Protein AF-A0A948UVR8-F1 (afdb_monomer_lite)

Foldseek 3Di:
DVVVLVVQLVVQLVVLVCCLCVVVVVCVPPDPVSVVVSVVVSVVSNQVSCCPRVVDDDDDPPCVPVPPDD

pLDDT: mean 75.69, std 8.07, range [42.97, 87.19]

Secondary structure (DSSP, 8-state):
--HHHHHHHHHHHHHHHHHHHHHHGGGGGS-HHHHHHHHHHHHHHHHHHIIIII-PPP----GGG-----

Sequence (70 aa):
MVTIRSLLFVAWLYLSMALFAVGLSPALLMPYRQSMWVIRSWSKFCLFGLRWIAGVRVEFRGVEHMPVGA

Structure (mmCIF, N/CA/C/O backbone):
data_AF-A0A948UVR8-F1
#
_entry.id   AF-A0A948UVR8-F1
#
loop_
_atom_site.group_PDB
_atom_site.id
_atom_site.type_symbol
_atom_site.label_atom_id
_atom_site.label_alt_id
_atom_site.label_comp_id
_atom_site.label_asym_id
_atom_site.label_entity_id
_atom_site.label_seq_id
_atom_site.pdbx_PDB_ins_code
_atom_site.Cartn_x
_atom_site.Cartn_y
_atom_site.Cartn_z
_atom_site.occupancy
_atom_site.B_iso_or_equiv
_atom_site.auth_seq_id
_atom_site.auth_comp_id
_atom_site.auth_asym_id
_atom_site.auth_atom_id
_atom_site.pdbx_PDB_model_num
ATOM 1 N N . MET A 1 1 ? -18.684 -0.018 17.250 1.00 57.25 1 MET A N 1
ATOM 2 C CA . MET A 1 1 ? -17.220 -0.101 17.486 1.00 57.25 1 MET A CA 1
ATOM 3 C C . MET A 1 1 ? -16.444 -0.836 16.371 1.00 57.25 1 MET A C 1
ATOM 5 O O . MET A 1 1 ? -15.342 -1.307 16.610 1.00 57.25 1 MET A O 1
ATOM 9 N N . VAL A 1 2 ? -16.960 -0.900 15.132 1.00 65.50 2 VAL A N 1
ATOM 10 C CA . VAL A 1 2 ? -16.243 -1.454 13.951 1.00 65.50 2 VAL A CA 1
ATOM 11 C C . VAL A 1 2 ? -15.987 -0.361 12.903 1.00 65.50 2 VAL A C 1
ATOM 13 O O . VAL A 1 2 ? -14.970 -0.365 12.214 1.00 65.50 2 VAL A O 1
ATOM 16 N N . THR A 1 3 ? -16.865 0.644 12.866 1.00 73.50 3 THR A N 1
ATOM 17 C CA . THR A 1 3 ? -16.831 1.793 11.958 1.00 73.50 3 THR A CA 1
ATOM 18 C C . THR A 1 3 ? -15.568 2.636 12.079 1.00 73.50 3 THR A C 1
ATOM 20 O O . THR A 1 3 ? -15.010 2.978 11.049 1.00 73.50 3 THR A O 1
ATOM 23 N N . ILE A 1 4 ? -15.056 2.912 13.286 1.00 78.75 4 ILE A N 1
ATOM 24 C CA . ILE A 1 4 ? -13.828 3.719 13.469 1.00 78.75 4 ILE A CA 1
ATOM 25 C C . ILE A 1 4 ? -12.612 3.032 12.831 1.00 78.75 4 ILE A C 1
ATOM 27 O O . ILE A 1 4 ? -11.856 3.661 12.097 1.00 78.75 4 ILE A O 1
ATOM 31 N N . ARG A 1 5 ? -12.449 1.722 13.058 1.00 77.06 5 ARG A N 1
ATOM 32 C CA . ARG A 1 5 ? -11.348 0.938 12.479 1.00 77.06 5 ARG A CA 1
ATOM 33 C C . ARG A 1 5 ? -11.475 0.818 10.959 1.00 77.06 5 ARG A C 1
ATOM 35 O O . ARG A 1 5 ? -10.475 0.912 10.257 1.00 77.06 5 ARG A O 1
ATOM 42 N N . SER A 1 6 ? -12.703 0.681 10.457 1.00 78.31 6 SER A N 1
ATOM 43 C CA . SER A 1 6 ? -12.984 0.715 9.018 1.00 78.31 6 SER A CA 1
ATOM 44 C C . SER A 1 6 ? -12.678 2.085 8.407 1.00 78.31 6 SER A C 1
ATOM 46 O O . SER A 1 6 ? -12.060 2.142 7.351 1.00 78.31 6 SER A O 1
ATOM 48 N N . LEU A 1 7 ? -13.063 3.186 9.062 1.00 83.50 7 LEU A N 1
ATOM 49 C CA . LEU A 1 7 ? -12.813 4.544 8.572 1.00 83.50 7 LEU A CA 1
ATOM 50 C C . LEU A 1 7 ? -11.321 4.862 8.546 1.00 83.50 7 LEU A C 1
ATOM 52 O O . LEU A 1 7 ? -10.843 5.421 7.569 1.00 83.50 7 LEU A O 1
ATOM 56 N N . LEU A 1 8 ? -10.582 4.472 9.589 1.00 83.75 8 LEU A N 1
ATOM 57 C CA . LEU A 1 8 ? -9.128 4.619 9.631 1.00 83.75 8 LEU A CA 1
ATOM 58 C C . LEU A 1 8 ? -8.461 3.843 8.494 1.00 83.75 8 LEU A C 1
ATOM 60 O O . LEU A 1 8 ? -7.545 4.358 7.857 1.00 83.75 8 LEU A O 1
ATOM 64 N N . PHE A 1 9 ? -8.937 2.627 8.208 1.00 80.81 9 PHE A N 1
ATOM 65 C CA . PHE A 1 9 ? -8.405 1.841 7.102 1.00 80.81 9 PHE A CA 1
ATOM 66 C C . PHE A 1 9 ? -8.710 2.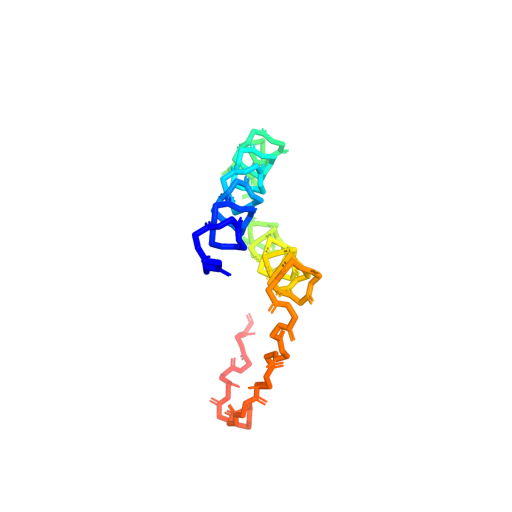486 5.745 1.00 80.81 9 PHE A C 1
ATOM 68 O O . PHE A 1 9 ? -7.816 2.596 4.912 1.00 80.81 9 PHE A O 1
ATOM 75 N N . VAL A 1 10 ? -9.938 2.973 5.539 1.00 83.56 10 VAL A N 1
ATOM 76 C CA . VAL A 1 10 ? -10.330 3.691 4.315 1.00 83.56 10 VAL A CA 1
ATOM 77 C C . VAL A 1 10 ? -9.521 4.979 4.157 1.00 83.56 10 VAL A C 1
ATOM 79 O O . VAL A 1 10 ? -8.974 5.217 3.085 1.00 83.56 10 VAL A O 1
ATOM 82 N N . ALA A 1 11 ? -9.377 5.777 5.217 1.00 87.19 11 ALA A N 1
ATOM 83 C CA . ALA A 1 11 ? -8.579 7.000 5.202 1.00 87.19 11 ALA A CA 1
ATOM 84 C C . ALA A 1 11 ? -7.121 6.707 4.834 1.00 87.19 11 ALA A C 1
ATOM 86 O O . ALA A 1 11 ? -6.559 7.381 3.976 1.00 87.19 11 ALA A O 1
ATOM 87 N N . TRP A 1 12 ? -6.525 5.662 5.412 1.00 86.00 12 TRP A N 1
ATOM 88 C CA . TRP A 1 12 ? -5.174 5.233 5.060 1.00 86.00 12 TRP A CA 1
ATOM 89 C C . TRP A 1 12 ? -5.064 4.746 3.617 1.00 86.00 12 TRP A C 1
ATOM 91 O O . TRP A 1 12 ? -4.117 5.106 2.917 1.00 86.00 12 TRP A O 1
ATOM 101 N N . LEU A 1 13 ? -6.030 3.949 3.153 1.00 83.88 13 LEU A N 1
ATOM 102 C CA . LEU A 1 13 ? -6.074 3.466 1.778 1.00 83.88 13 LEU A CA 1
ATOM 103 C C . LEU A 1 13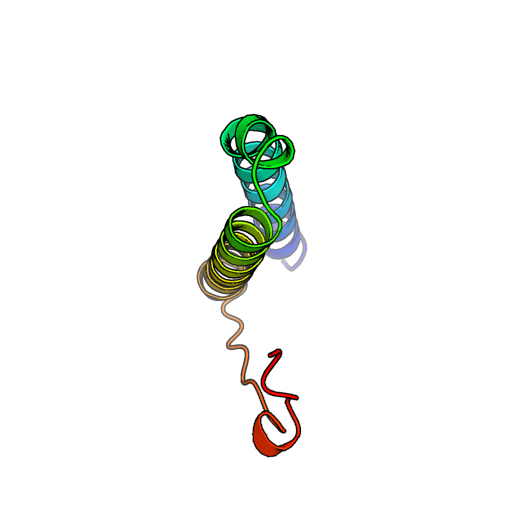 ? -6.105 4.650 0.802 1.00 83.88 13 LEU A C 1
ATOM 105 O O . LEU A 1 13 ? -5.256 4.720 -0.085 1.00 83.88 13 LEU A O 1
ATOM 109 N N . TYR A 1 14 ? -7.003 5.614 1.017 1.00 84.38 14 TYR A N 1
ATOM 110 C CA . TYR A 1 14 ? -7.111 6.818 0.191 1.00 84.38 14 TYR A CA 1
ATOM 111 C C . TYR A 1 14 ? -5.870 7.713 0.280 1.00 84.38 14 TYR A C 1
ATOM 113 O O . TYR A 1 14 ? -5.419 8.213 -0.748 1.00 84.38 14 TYR A O 1
ATOM 121 N N . LEU A 1 15 ? -5.268 7.869 1.465 1.00 85.88 15 LEU A N 1
ATOM 122 C CA . LEU A 1 15 ? -4.021 8.620 1.637 1.00 85.88 15 LEU A CA 1
ATOM 123 C C . LEU A 1 15 ? -2.871 7.964 0.860 1.00 85.88 15 LEU A C 1
ATOM 125 O O . LEU A 1 15 ? -2.118 8.644 0.166 1.00 85.88 15 LEU A O 1
ATOM 129 N N . SER A 1 16 ? -2.765 6.633 0.932 1.00 82.44 16 SER A N 1
ATOM 130 C CA . SER A 1 16 ? -1.775 5.870 0.171 1.00 82.44 16 SER A CA 1
ATOM 131 C C . SER A 1 16 ? -2.014 5.993 -1.334 1.00 82.44 16 SER A C 1
ATOM 133 O O . SER A 1 16 ? -1.062 6.194 -2.080 1.00 82.44 16 SER A O 1
ATOM 135 N N . MET A 1 17 ? -3.276 5.960 -1.780 1.00 81.88 17 MET A N 1
ATOM 136 C CA . MET A 1 17 ? -3.643 6.192 -3.176 1.00 81.88 17 MET A CA 1
ATOM 137 C C . MET A 1 17 ? -3.234 7.588 -3.628 1.00 81.88 17 MET A C 1
ATOM 139 O O . MET A 1 17 ? -2.651 7.711 -4.692 1.00 81.88 17 MET A O 1
ATOM 143 N N . ALA A 1 18 ? -3.488 8.627 -2.831 1.00 83.44 18 ALA A N 1
ATOM 144 C CA . ALA A 1 18 ? -3.112 9.994 -3.174 1.00 83.44 18 ALA A CA 1
ATOM 145 C C . ALA A 1 18 ? -1.586 10.168 -3.233 1.00 83.44 18 ALA A C 1
ATOM 147 O O . ALA A 1 18 ? -1.073 10.733 -4.192 1.00 83.44 18 ALA A O 1
ATOM 148 N N . LEU A 1 19 ? -0.845 9.624 -2.263 1.00 81.56 19 LEU A N 1
ATOM 149 C CA . LEU A 1 19 ? 0.621 9.675 -2.250 1.00 81.56 19 LEU A CA 1
ATOM 150 C C . LEU A 1 19 ? 1.236 8.963 -3.460 1.00 81.56 19 LEU A C 1
ATOM 152 O O . LEU A 1 19 ? 2.139 9.507 -4.092 1.00 81.56 19 LEU A O 1
ATOM 156 N N . PHE A 1 20 ? 0.736 7.776 -3.811 1.00 75.81 20 PHE A N 1
ATOM 157 C CA . PHE A 1 20 ? 1.215 7.019 -4.970 1.00 75.81 20 PHE A CA 1
ATOM 158 C C . PHE A 1 20 ? 0.668 7.557 -6.302 1.00 75.81 20 PHE A C 1
ATOM 160 O O . PHE A 1 20 ? 1.354 7.504 -7.310 1.00 75.81 20 PHE A O 1
ATOM 167 N N . ALA A 1 21 ? -0.530 8.127 -6.357 1.00 74.38 21 ALA A N 1
ATOM 168 C CA . ALA A 1 21 ? -1.020 8.760 -7.578 1.00 74.38 21 ALA A CA 1
ATOM 169 C C . ALA A 1 21 ? -0.250 10.056 -7.862 1.00 74.38 21 ALA A C 1
ATOM 171 O O . ALA A 1 21 ? 0.177 10.280 -8.988 1.00 74.38 21 ALA A O 1
ATOM 172 N N . VAL A 1 22 ? -0.012 10.888 -6.843 1.00 78.19 22 VAL A N 1
ATOM 173 C CA . VAL A 1 22 ? 0.659 12.188 -6.996 1.00 78.19 22 VAL A CA 1
ATOM 174 C C . VAL A 1 22 ? 2.170 12.019 -7.112 1.00 78.19 22 VAL A C 1
ATOM 176 O O . VAL A 1 22 ? 2.759 12.481 -8.085 1.00 78.19 22 VAL A O 1
ATOM 179 N N . GLY A 1 23 ? 2.806 11.313 -6.173 1.00 71.06 23 GLY A N 1
ATOM 180 C CA . GLY A 1 23 ? 4.262 11.135 -6.149 1.00 71.06 23 GLY A CA 1
ATOM 181 C C . GLY A 1 23 ? 4.793 10.254 -7.278 1.00 71.06 23 GLY A C 1
ATOM 182 O O . GLY A 1 23 ? 5.974 10.315 -7.609 1.00 71.06 23 GLY A O 1
ATOM 183 N N . LEU A 1 24 ? 3.921 9.449 -7.884 1.00 66.12 24 LEU A N 1
ATOM 184 C CA . LEU A 1 24 ? 4.290 8.465 -8.891 1.00 66.12 24 LEU A CA 1
ATOM 185 C C . LEU A 1 24 ? 3.623 8.670 -10.254 1.00 66.12 24 LEU A C 1
ATOM 187 O O . LEU A 1 24 ? 3.979 7.985 -11.214 1.00 66.12 24 LEU A O 1
ATOM 191 N N . SER A 1 25 ? 2.812 9.727 -10.376 1.00 67.12 25 SER A N 1
ATOM 192 C CA . SER A 1 25 ? 2.459 10.348 -11.658 1.00 67.12 25 SER A CA 1
ATOM 193 C C . SER A 1 25 ? 3.660 10.602 -12.585 1.00 67.12 25 SER A C 1
ATOM 195 O O . SER A 1 25 ? 3.507 10.367 -13.784 1.00 67.12 25 SER A O 1
ATOM 197 N N . PRO A 1 26 ? 4.879 10.957 -12.110 1.00 66.88 26 PRO A N 1
ATOM 198 C CA . PRO A 1 26 ? 6.019 11.135 -13.008 1.00 66.88 26 PRO A CA 1
ATOM 199 C C . PRO A 1 26 ? 6.556 9.805 -13.556 1.00 66.88 26 PRO A C 1
ATOM 201 O O . PRO A 1 26 ? 7.130 9.776 -14.640 1.00 66.88 26 PRO A O 1
ATOM 204 N N . ALA A 1 27 ? 6.361 8.686 -12.846 1.00 63.62 27 ALA A N 1
ATOM 205 C CA . ALA A 1 27 ? 6.815 7.372 -13.306 1.00 63.62 27 ALA A CA 1
ATOM 206 C C . ALA A 1 27 ? 5.866 6.724 -14.320 1.00 63.62 27 ALA A C 1
ATOM 208 O O . ALA A 1 27 ? 6.239 5.721 -14.925 1.00 63.62 27 ALA A O 1
ATOM 209 N N . LEU A 1 28 ? 4.673 7.289 -14.545 1.00 62.16 28 LEU A N 1
ATOM 210 C CA . LEU A 1 28 ? 3.799 6.869 -15.645 1.00 62.16 28 L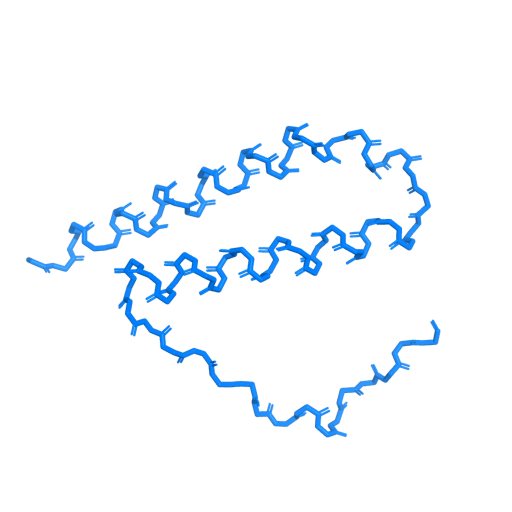EU A CA 1
ATOM 211 C C . LEU A 1 28 ? 4.435 7.149 -17.019 1.00 62.16 28 LEU A C 1
ATOM 213 O O . LEU A 1 28 ? 4.104 6.488 -17.996 1.00 62.16 28 LEU A O 1
ATOM 217 N N . LEU A 1 29 ? 5.364 8.109 -17.080 1.00 65.62 29 LEU A N 1
ATOM 218 C CA . LEU A 1 29 ? 6.172 8.419 -18.263 1.00 65.62 29 LEU A CA 1
ATOM 219 C C . LEU A 1 29 ? 7.378 7.475 -18.431 1.00 65.62 29 LEU A C 1
ATOM 221 O O . LEU A 1 29 ? 8.070 7.547 -19.444 1.00 65.62 29 LEU A O 1
ATOM 225 N N . MET A 1 30 ? 7.666 6.613 -17.449 1.00 64.81 30 MET A N 1
ATOM 226 C CA . MET A 1 30 ? 8.836 5.734 -17.446 1.00 64.81 30 MET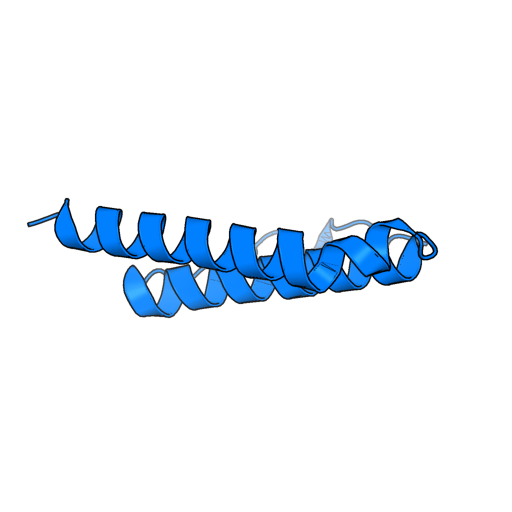 A CA 1
ATOM 227 C C . MET A 1 30 ? 8.513 4.309 -17.936 1.00 64.81 30 MET A C 1
ATOM 229 O O . MET A 1 30 ? 7.358 3.887 -17.923 1.00 64.81 30 MET A O 1
ATOM 233 N N . PRO A 1 31 ? 9.535 3.536 -18.357 1.00 69.19 31 PRO A N 1
ATOM 234 C CA . PRO A 1 31 ? 9.358 2.182 -18.872 1.00 69.19 31 PRO A CA 1
ATOM 235 C C . PRO A 1 31 ? 8.623 1.248 -17.896 1.00 69.19 31 PRO A C 1
ATOM 237 O O . PRO A 1 31 ? 8.730 1.368 -16.676 1.00 69.19 31 PRO A O 1
ATOM 240 N N . TYR A 1 32 ? 7.955 0.234 -18.455 1.00 67.69 32 TYR A N 1
ATOM 241 C CA . TYR A 1 32 ? 7.187 -0.820 -17.767 1.00 67.69 32 TYR A CA 1
ATOM 242 C C . TYR A 1 32 ? 7.822 -1.359 -16.467 1.00 67.69 32 TYR A C 1
ATOM 244 O O . TYR A 1 32 ? 7.125 -1.656 -15.494 1.00 67.69 32 TYR A O 1
ATOM 252 N N . ARG A 1 33 ? 9.158 -1.457 -16.417 1.00 67.94 33 ARG A N 1
ATOM 253 C CA . ARG A 1 33 ? 9.904 -1.966 -15.255 1.00 67.94 33 ARG A CA 1
ATOM 254 C C . ARG A 1 33 ? 9.740 -1.075 -14.021 1.00 67.94 33 ARG A C 1
ATOM 256 O O . ARG A 1 33 ? 9.584 -1.599 -12.917 1.00 67.94 33 ARG A O 1
ATOM 263 N N . GLN A 1 34 ? 9.749 0.245 -14.195 1.00 71.75 34 GLN A N 1
ATOM 264 C CA . GLN A 1 34 ? 9.584 1.203 -13.107 1.00 71.75 34 GLN A CA 1
ATOM 265 C C . GLN A 1 34 ? 8.146 1.191 -12.584 1.00 71.75 34 GLN A C 1
ATOM 267 O O . GLN A 1 34 ? 7.955 1.075 -11.374 1.00 71.75 34 GLN A O 1
ATOM 272 N N . SER A 1 35 ? 7.135 1.187 -13.464 1.00 72.19 35 SER A N 1
ATOM 273 C CA . SER A 1 35 ? 5.729 1.064 -13.044 1.00 72.19 35 SER A CA 1
ATOM 274 C C . SER A 1 35 ? 5.472 -0.215 -12.242 1.00 72.19 35 SER A C 1
ATOM 276 O O . SER A 1 35 ? 4.748 -0.193 -11.248 1.00 72.19 35 SER A O 1
ATOM 278 N N . MET A 1 36 ? 6.119 -1.329 -12.598 1.00 76.56 36 MET A N 1
ATOM 279 C CA . MET A 1 36 ? 5.970 -2.576 -11.844 1.00 76.56 36 MET A CA 1
ATOM 280 C C . MET A 1 36 ? 6.569 -2.499 -10.434 1.00 76.56 36 MET A C 1
ATOM 282 O O . MET A 1 36 ? 6.013 -3.037 -9.472 1.00 76.56 36 MET A O 1
ATOM 286 N N . TRP A 1 37 ? 7.703 -1.810 -10.289 1.00 79.06 37 TRP A N 1
ATOM 287 C CA . TRP A 1 37 ? 8.352 -1.590 -8.993 1.00 79.06 37 TRP A CA 1
ATOM 288 C C . TRP A 1 37 ? 7.489 -0.731 -8.065 1.00 79.06 37 TRP A C 1
ATOM 290 O O . TRP A 1 37 ? 7.393 -0.968 -6.857 1.00 79.06 37 TRP A O 1
ATOM 300 N N . VAL A 1 38 ? 6.802 0.232 -8.663 1.00 76.75 38 VAL A N 1
ATOM 301 C CA . VAL A 1 38 ? 5.872 1.143 -8.006 1.00 76.75 38 VAL A CA 1
ATOM 302 C C . VAL A 1 38 ? 4.652 0.408 -7.484 1.00 76.75 38 VAL A C 1
ATOM 304 O O . VAL A 1 38 ? 4.335 0.521 -6.303 1.00 76.75 38 VAL A O 1
ATOM 307 N N . ILE A 1 39 ? 4.024 -0.412 -8.326 1.00 77.25 39 ILE A N 1
ATOM 308 C CA . ILE A 1 39 ? 2.861 -1.221 -7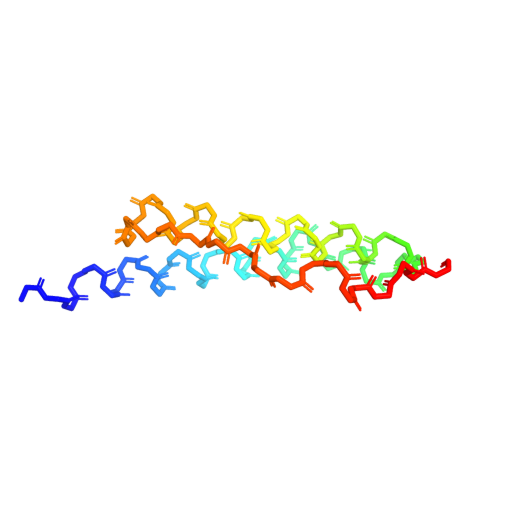.947 1.00 77.25 39 ILE A CA 1
ATOM 309 C C . ILE A 1 39 ? 3.226 -2.194 -6.819 1.00 77.25 39 ILE A C 1
ATOM 311 O O . ILE A 1 39 ? 2.465 -2.351 -5.860 1.00 77.25 39 ILE A O 1
ATOM 315 N N . ARG A 1 40 ? 4.418 -2.807 -6.874 1.00 82.12 40 ARG A N 1
ATOM 316 C CA . ARG A 1 40 ? 4.934 -3.657 -5.785 1.00 82.12 40 ARG A CA 1
ATOM 317 C C . ARG A 1 40 ? 5.117 -2.880 -4.483 1.00 82.12 40 ARG A C 1
ATOM 319 O O . ARG A 1 40 ? 4.776 -3.393 -3.417 1.00 82.12 40 ARG A O 1
ATOM 326 N N . SER A 1 41 ? 5.648 -1.663 -4.561 1.00 83.38 41 SER A N 1
ATOM 327 C CA . SER A 1 41 ? 5.859 -0.804 -3.391 1.00 83.38 41 SER A CA 1
ATOM 328 C C . SER A 1 41 ? 4.529 -0.350 -2.787 1.00 83.38 41 SER A C 1
ATOM 330 O O . SER A 1 41 ? 4.351 -0.449 -1.574 1.00 83.38 41 SER A O 1
ATOM 332 N N . TRP A 1 42 ? 3.566 0.038 -3.627 1.00 82.06 42 TRP A N 1
ATOM 333 C CA . TRP A 1 42 ? 2.212 0.402 -3.209 1.00 82.06 42 TRP A CA 1
ATOM 334 C C . TRP A 1 42 ? 1.501 -0.764 -2.526 1.00 82.06 42 TRP A C 1
ATOM 336 O O . TRP A 1 42 ? 0.988 -0.615 -1.420 1.00 82.06 42 TRP A O 1
ATOM 346 N N . SER A 1 43 ? 1.575 -1.958 -3.119 1.00 82.50 43 SER A N 1
ATOM 347 C CA . SER A 1 43 ? 0.975 -3.174 -2.559 1.00 82.50 43 SER A CA 1
ATOM 348 C C . SER A 1 43 ? 1.515 -3.476 -1.156 1.00 82.50 43 SER A C 1
ATOM 350 O O . SER A 1 43 ? 0.744 -3.738 -0.235 1.00 82.50 43 SER A O 1
ATOM 352 N N . LYS A 1 44 ? 2.836 -3.363 -0.945 1.00 83.62 44 LYS A N 1
ATOM 353 C CA . LYS A 1 44 ? 3.447 -3.498 0.390 1.00 83.62 44 LYS A CA 1
ATOM 354 C C . LYS A 1 44 ? 2.962 -2.419 1.361 1.00 83.62 44 LYS A C 1
ATOM 356 O O . LYS A 1 44 ? 2.727 -2.725 2.527 1.00 83.62 44 LYS A O 1
ATOM 361 N N . PHE A 1 45 ? 2.784 -1.185 0.892 1.00 84.75 45 PHE A N 1
ATOM 362 C CA . PHE A 1 45 ? 2.304 -0.070 1.711 1.00 84.75 45 PHE A CA 1
ATOM 363 C C . PHE A 1 45 ? 0.841 -0.252 2.149 1.00 84.75 45 PHE A C 1
ATOM 365 O O . PHE A 1 45 ? 0.501 -0.015 3.310 1.00 84.75 45 PHE A O 1
ATOM 372 N N . CYS A 1 46 ? -0.018 -0.758 1.260 1.00 82.94 46 CYS A N 1
ATOM 373 C CA . CYS A 1 46 ? -1.392 -1.131 1.594 1.00 82.94 46 CYS A CA 1
ATOM 374 C C .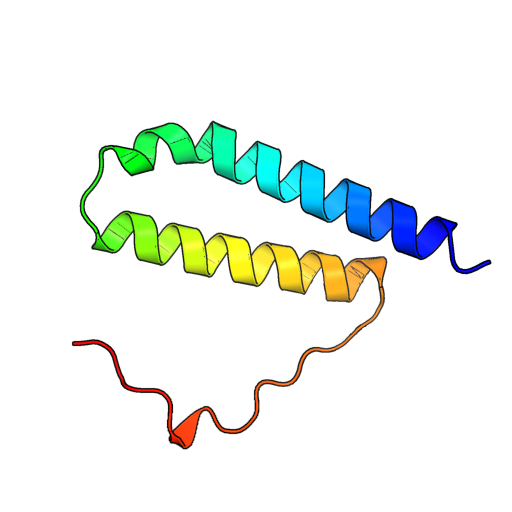 CYS A 1 46 ? -1.436 -2.265 2.628 1.00 82.94 46 CYS A C 1
ATOM 376 O O . CYS A 1 46 ? -2.173 -2.170 3.608 1.00 82.94 46 CYS A O 1
ATOM 378 N N . LEU A 1 47 ? -0.609 -3.305 2.462 1.00 82.75 47 LEU A N 1
ATOM 379 C CA . LEU A 1 47 ? -0.497 -4.407 3.428 1.00 82.75 47 LEU A CA 1
ATOM 380 C C . LEU A 1 47 ? 0.028 -3.931 4.788 1.00 82.75 47 LEU A C 1
ATOM 382 O O . LEU A 1 47 ? -0.427 -4.414 5.824 1.00 82.75 47 LEU A O 1
ATOM 386 N N . PHE A 1 48 ? 0.956 -2.969 4.801 1.00 84.94 48 PHE A N 1
ATOM 387 C CA . PHE A 1 48 ? 1.449 -2.350 6.030 1.00 84.94 48 PHE A CA 1
ATOM 388 C C . PHE A 1 48 ? 0.329 -1.605 6.764 1.00 84.94 48 PHE A C 1
ATOM 390 O O . PHE A 1 48 ? 0.129 -1.830 7.956 1.00 84.94 48 PHE A O 1
ATOM 397 N N . GLY A 1 49 ? -0.458 -0.799 6.045 1.00 80.88 49 GLY A N 1
ATOM 398 C CA . GLY A 1 49 ? -1.639 -0.127 6.591 1.00 80.88 49 GLY A CA 1
ATOM 399 C C . GLY A 1 49 ? -2.681 -1.094 7.138 1.00 80.88 49 GLY A C 1
ATOM 400 O O . GLY A 1 49 ? -3.190 -0.912 8.241 1.00 80.88 49 GLY A O 1
ATOM 401 N N . LEU A 1 50 ? -2.952 -2.171 6.400 1.00 81.69 50 LEU A N 1
ATOM 402 C CA . LEU A 1 50 ? -3.870 -3.225 6.823 1.00 81.69 50 LEU A CA 1
ATOM 403 C C . LEU A 1 50 ? -3.379 -3.908 8.110 1.00 81.69 50 LEU A C 1
ATOM 405 O O . LEU A 1 50 ? -4.165 -4.138 9.031 1.00 81.69 50 LEU A O 1
ATOM 409 N N . ARG A 1 51 ? -2.073 -4.174 8.219 1.00 82.44 51 ARG A N 1
ATOM 410 C CA . ARG A 1 51 ? -1.492 -4.784 9.417 1.00 82.44 51 ARG A CA 1
ATOM 411 C C . ARG A 1 51 ? -1.467 -3.833 10.611 1.00 82.44 51 ARG A C 1
ATOM 413 O O . ARG A 1 51 ? -1.730 -4.279 11.720 1.00 82.44 51 ARG A O 1
ATOM 420 N N . TRP A 1 52 ? -1.179 -2.552 10.396 1.00 80.88 52 TRP A N 1
ATOM 421 C CA . TRP A 1 52 ? -1.065 -1.560 11.469 1.00 80.88 52 TRP A CA 1
ATOM 422 C C . TRP A 1 52 ? -2.427 -1.089 11.993 1.00 80.88 52 TRP A C 1
ATOM 424 O O . TRP A 1 52 ? -2.621 -0.970 13.196 1.00 80.88 52 TRP A O 1
ATOM 434 N N . ILE A 1 53 ? -3.390 -0.851 11.098 1.00 76.31 53 ILE A N 1
ATOM 435 C CA . ILE A 1 53 ? -4.686 -0.246 11.443 1.00 76.31 53 ILE A CA 1
ATOM 436 C C . ILE A 1 53 ? -5.740 -1.311 11.721 1.00 76.31 53 ILE A C 1
ATOM 438 O O . ILE A 1 53 ? -6.485 -1.225 12.697 1.00 76.31 53 ILE A O 1
ATOM 442 N N . ALA A 1 54 ? -5.828 -2.321 10.852 1.00 73.69 54 ALA A N 1
ATOM 443 C CA . ALA A 1 54 ? -6.822 -3.374 11.006 1.00 73.69 54 ALA A CA 1
ATOM 444 C C . ALA A 1 54 ? -6.307 -4.541 11.864 1.00 73.69 54 ALA A C 1
ATOM 446 O O . ALA A 1 54 ? -7.128 -5.336 12.324 1.00 73.69 54 ALA A O 1
ATOM 447 N N . GLY A 1 55 ? -4.992 -4.635 12.107 1.00 76.00 55 GLY A N 1
ATOM 448 C CA . GLY A 1 55 ? -4.376 -5.751 12.832 1.00 76.00 55 GLY A CA 1
ATOM 449 C C . GLY A 1 55 ? -4.368 -7.059 12.035 1.00 76.00 55 GLY A C 1
ATOM 450 O O . GLY A 1 55 ? -4.137 -8.125 12.599 1.00 76.00 55 GLY A O 1
ATOM 451 N N . VAL A 1 56 ? -4.661 -7.006 10.732 1.00 76.50 56 VAL A N 1
ATOM 452 C CA . VAL A 1 56 ? -4.840 -8.204 9.905 1.00 76.50 56 VAL A CA 1
ATOM 453 C C . VAL A 1 56 ? -3.488 -8.652 9.361 1.00 76.50 56 VAL A C 1
ATOM 455 O O . VAL A 1 56 ? -2.760 -7.879 8.733 1.00 76.50 56 VAL A O 1
ATOM 458 N N . ARG A 1 57 ? -3.140 -9.921 9.591 1.00 73.31 57 ARG A N 1
ATOM 459 C CA . ARG A 1 57 ? -1.988 -10.555 8.944 1.00 73.31 57 ARG A CA 1
ATOM 460 C C . ARG A 1 57 ? -2.440 -11.192 7.639 1.00 73.31 57 ARG A C 1
ATOM 462 O O . ARG A 1 57 ? -3.333 -12.028 7.639 1.00 73.31 57 ARG A O 1
ATOM 469 N N . VAL A 1 58 ? -1.811 -10.781 6.544 1.00 75.56 58 VAL A N 1
ATOM 470 C CA . VAL A 1 58 ? -2.008 -11.394 5.230 1.00 75.56 58 VAL A CA 1
ATOM 471 C C . VAL A 1 58 ? -0.954 -12.472 5.052 1.00 75.56 58 VAL A C 1
ATOM 473 O O . VAL A 1 58 ? 0.240 -12.198 5.176 1.00 75.56 58 VAL A O 1
ATOM 476 N N . GLU A 1 59 ? -1.409 -13.690 4.786 1.00 78.38 59 GLU A N 1
ATOM 477 C CA . GLU A 1 59 ? -0.562 -14.829 4.457 1.00 78.38 59 GLU A CA 1
ATOM 478 C C . GLU A 1 59 ? -0.768 -15.162 2.980 1.00 78.38 59 GLU A C 1
ATOM 480 O O . GLU A 1 59 ? -1.883 -15.440 2.541 1.00 78.38 59 GLU A O 1
ATOM 485 N N . PHE A 1 60 ? 0.305 -15.086 2.198 1.00 76.44 60 PHE A N 1
ATOM 486 C CA . PHE A 1 60 ? 0.271 -15.451 0.788 1.00 76.44 60 PHE A CA 1
ATOM 487 C C . PHE A 1 60 ? 0.487 -16.962 0.674 1.00 76.44 60 PHE A C 1
ATOM 489 O O . PHE A 1 60 ? 1.555 -17.463 1.017 1.00 76.44 60 PHE A O 1
ATOM 496 N N . ARG A 1 61 ? -0.537 -17.689 0.218 1.00 79.81 61 ARG A N 1
ATOM 497 C CA . ARG A 1 61 ? -0.516 -19.144 -0.024 1.00 79.81 61 ARG A CA 1
ATOM 498 C C . ARG A 1 61 ? -0.507 -19.410 -1.533 1.00 79.81 61 ARG A C 1
ATOM 500 O O . ARG A 1 61 ? -0.986 -18.570 -2.289 1.00 79.81 61 ARG A O 1
ATOM 507 N N . GLY A 1 62 ? 0.025 -20.552 -1.976 1.00 75.75 62 GLY A N 1
ATOM 508 C CA . GLY A 1 62 ? 0.026 -20.924 -3.401 1.00 75.75 62 GLY A CA 1
ATOM 509 C C . GLY A 1 62 ? 0.988 -20.109 -4.272 1.00 75.75 62 GLY A C 1
ATOM 510 O O . GLY A 1 62 ? 0.840 -20.065 -5.492 1.00 75.75 62 GLY A O 1
ATOM 511 N N . VAL A 1 63 ? 1.990 -19.463 -3.661 1.00 72.94 63 VAL A N 1
ATOM 512 C CA . VAL A 1 63 ? 3.037 -18.709 -4.380 1.00 72.94 63 VAL A CA 1
ATOM 513 C C . VAL A 1 63 ? 3.876 -19.629 -5.284 1.00 72.94 63 VAL A C 1
ATOM 515 O O . VAL A 1 63 ? 4.528 -19.168 -6.211 1.00 72.94 63 VAL A O 1
ATOM 518 N N . GLU A 1 64 ? 3.809 -20.941 -5.056 1.00 72.12 64 GLU A N 1
ATOM 519 C CA . GLU A 1 64 ? 4.433 -21.996 -5.862 1.00 72.12 64 GLU A CA 1
ATOM 520 C C . GLU A 1 64 ? 3.916 -22.089 -7.308 1.00 72.12 64 GLU A C 1
ATOM 522 O O . GLU A 1 64 ? 4.648 -22.536 -8.185 1.00 72.12 64 GLU A O 1
ATOM 527 N N . HIS A 1 65 ? 2.701 -21.605 -7.588 1.00 75.25 65 HIS A N 1
ATOM 528 C CA . HIS A 1 65 ? 2.167 -21.500 -8.951 1.00 75.25 65 HIS A CA 1
ATOM 529 C C . HIS A 1 65 ? 2.360 -20.113 -9.565 1.00 75.25 65 HIS A C 1
ATOM 531 O O . HIS A 1 65 ? 1.876 -19.862 -10.669 1.00 75.25 65 HIS A O 1
ATOM 537 N N . MET A 1 66 ? 3.013 -19.186 -8.856 1.00 68.31 66 MET A N 1
ATOM 538 C CA . MET A 1 66 ? 3.163 -17.826 -9.348 1.00 68.31 66 MET A CA 1
ATOM 539 C C . MET A 1 66 ? 4.113 -17.834 -10.552 1.00 68.31 66 MET A C 1
ATOM 541 O O . MET A 1 66 ? 5.289 -18.169 -10.386 1.00 68.31 66 MET A O 1
ATOM 545 N N . PRO A 1 67 ? 3.643 -17.473 -11.762 1.00 71.69 67 PRO A N 1
ATOM 546 C CA . PRO A 1 67 ? 4.516 -17.415 -12.918 1.00 71.69 67 PRO A CA 1
ATOM 547 C C . PRO A 1 67 ? 5.601 -16.376 -12.644 1.00 71.69 67 PRO A C 1
ATOM 549 O O . PRO A 1 67 ? 5.315 -15.215 -12.328 1.00 71.69 67 PRO A O 1
ATOM 552 N N . VAL A 1 68 ? 6.857 -16.806 -12.734 1.00 63.69 68 VAL A N 1
ATOM 553 C CA . VAL A 1 68 ? 8.006 -15.907 -12.690 1.00 63.69 68 VAL A CA 1
ATOM 554 C C . VAL A 1 68 ? 7.947 -15.120 -13.993 1.00 63.69 68 VAL A C 1
ATOM 556 O O . VAL A 1 68 ? 8.308 -15.632 -15.047 1.00 63.69 68 VAL A O 1
ATOM 559 N N . GLY A 1 69 ? 7.357 -13.923 -13.943 1.00 62.03 69 GLY A N 1
ATOM 560 C CA . GLY A 1 69 ? 7.298 -13.037 -15.102 1.00 62.03 69 GLY A CA 1
ATOM 561 C C . GLY A 1 69 ? 8.706 -12.845 -15.664 1.00 62.03 69 GLY A C 1
ATOM 562 O O . GLY A 1 69 ? 9.611 -12.528 -14.889 1.00 62.03 69 GLY A O 1
ATOM 563 N N . ALA A 1 70 ? 8.853 -13.113 -16.965 1.00 42.97 70 ALA A N 1
ATOM 564 C CA . ALA A 1 70 ? 10.102 -13.033 -17.722 1.00 42.97 70 ALA A CA 1
ATOM 565 C C . ALA A 1 70 ? 10.803 -11.670 -17.588 1.00 42.97 70 ALA A C 1
ATOM 567 O O . ALA A 1 70 ? 10.095 -10.635 -17.516 1.00 42.97 70 ALA A O 1
#

Radius of gyration: 14.82 Å; chains: 1; bounding box: 27×34×36 Å